Protein AF-A0A453L307-F1 (afdb_monomer)

Solvent-accessible surface area (backbone atoms only — not comparable to full-atom values): 7140 Å² total; per-residue (Å²): 134,87,85,83,82,86,70,91,68,82,88,76,90,64,32,85,87,36,94,84,30,61,81,46,75,66,56,53,55,56,55,76,50,67,89,63,77,83,66,83,59,52,61,63,50,70,69,48,100,61,59,68,71,57,33,54,51,52,53,33,44,78,66,74,63,50,95,29,34,55,53,29,48,78,70,76,41,92,58,61,82,39,21,93,84,70,67,78,46,59,29,40,61,64,34,59,66,62,66,31,66,64,35,42,50,52,49,51,72,74,73,108

Radius of gyration: 23.57 Å; Cα contacts (8 Å, |Δi|>4): 79; chains: 1; bounding box: 55×36×58 Å

Sequence (112 aa):
MQRTELSTAPNKLIWRWTTSGNYSAQSCYTATFHGATACHSWKLIWKCWAPPRVKFFHWLANQDRCWTAERLARHGLQHHPRCLLCDQQPKTVRHIMLECPLARQTWHETLA

Mean predicted aligned error: 8.82 Å

pLDDT: mean 87.97, std 8.16, range [43.78, 97.12]

Secondary structure (DSSP, 8-state):
----PPPSSPP----TTSTT----HHHHHHHHTTTPPP-TTHHHHHHSS--HHHHHHHHHHTTT-S--HHHHHHTT----SS-TTTSSS---HHIIIIISHHHHHHHHHHH-

Foldseek 3Di:
DDDDDDDPDDDDQFCPQDPVSDDDPVSVVVVVCVVPDDDPCLCVLVVDPDDPVSSVVVVCLSVQNDPFQVVCVVVVHDHDQADPQARPHGTGSCCCCPVPPVNPVVCVVVVD

Structure (mmCIF, N/CA/C/O backbone):
data_AF-A0A453L307-F1
#
_entry.id   AF-A0A453L307-F1
#
loop_
_atom_site.group_PDB
_atom_site.id
_atom_site.type_symbol
_atom_site.label_atom_id
_atom_site.label_alt_id
_atom_site.label_comp_id
_atom_site.label_asym_id
_atom_site.label_entity_id
_atom_site.label_seq_id
_atom_site.pdbx_PDB_ins_code
_atom_site.Cartn_x
_atom_site.Cartn_y
_atom_site.Cartn_z
_atom_site.occupancy
_atom_site.B_iso_or_equiv
_atom_site.auth_seq_id
_atom_site.auth_comp_id
_atom_site.auth_asym_id
_atom_site.auth_atom_id
_atom_site.pdbx_PDB_model_num
ATOM 1 N N . MET A 1 1 ? 41.916 11.338 -12.949 1.00 43.78 1 MET A N 1
ATOM 2 C CA . MET A 1 1 ? 41.072 12.039 -13.942 1.00 43.78 1 MET A CA 1
ATOM 3 C C . MET A 1 1 ? 41.154 11.259 -15.247 1.00 43.78 1 MET A C 1
ATOM 5 O O . MET A 1 1 ? 42.242 11.178 -15.801 1.00 43.78 1 MET A O 1
ATOM 9 N N . GLN A 1 2 ? 40.077 10.598 -15.683 1.00 59.78 2 GLN A N 1
ATOM 10 C CA . GLN A 1 2 ? 40.059 9.916 -16.986 1.00 59.78 2 GLN A CA 1
ATOM 11 C C . GLN A 1 2 ? 39.916 10.959 -18.100 1.00 59.78 2 GLN A C 1
ATOM 13 O O . GLN A 1 2 ? 39.079 11.854 -18.006 1.00 59.78 2 GLN A O 1
ATOM 18 N N . ARG A 1 3 ? 40.780 10.870 -19.115 1.00 58.75 3 ARG A N 1
ATOM 19 C CA . ARG A 1 3 ? 40.803 11.763 -20.276 1.00 58.75 3 ARG A CA 1
ATOM 20 C C . ARG A 1 3 ? 39.717 11.299 -21.252 1.00 58.75 3 ARG A C 1
ATOM 22 O O . ARG A 1 3 ? 39.833 10.217 -21.816 1.00 58.75 3 ARG A O 1
ATOM 29 N N . THR A 1 4 ? 38.651 12.079 -21.403 1.00 73.25 4 THR A N 1
ATOM 30 C CA . THR A 1 4 ? 37.587 11.801 -22.378 1.00 73.25 4 THR A CA 1
ATOM 31 C C . THR A 1 4 ? 38.037 12.297 -23.748 1.00 73.25 4 THR A C 1
ATOM 33 O O . THR A 1 4 ? 38.143 13.503 -23.961 1.00 73.25 4 THR A O 1
ATOM 36 N N . GLU A 1 5 ? 38.333 11.383 -24.668 1.00 77.12 5 GLU A N 1
ATOM 37 C CA . GLU A 1 5 ? 38.665 11.724 -26.054 1.00 77.12 5 GLU A CA 1
ATOM 38 C C . GLU A 1 5 ? 37.377 11.848 -26.874 1.00 77.12 5 GLU A C 1
ATOM 40 O O . GLU A 1 5 ? 36.555 10.931 -26.923 1.00 77.12 5 GLU A O 1
ATOM 45 N N . LEU A 1 6 ? 37.166 13.018 -27.477 1.00 77.81 6 LEU A N 1
ATOM 46 C CA . LEU A 1 6 ? 35.982 13.304 -28.280 1.00 77.81 6 LEU A CA 1
ATOM 47 C C . LEU A 1 6 ? 36.169 12.720 -29.683 1.00 77.81 6 LEU A C 1
ATOM 49 O O . LEU A 1 6 ? 37.091 13.094 -30.405 1.00 77.81 6 LEU A O 1
ATOM 53 N N . SER A 1 7 ? 35.281 11.805 -30.065 1.00 82.56 7 SER A N 1
ATOM 54 C CA . SER A 1 7 ? 35.232 11.233 -31.411 1.00 82.56 7 SER A CA 1
ATOM 55 C C . SER A 1 7 ? 34.326 12.063 -32.322 1.00 82.56 7 SER A C 1
ATOM 57 O O . SER A 1 7 ? 33.297 12.573 -31.886 1.00 82.56 7 SER A O 1
ATOM 59 N N . THR A 1 8 ? 34.677 12.157 -33.605 1.00 85.62 8 THR A N 1
ATOM 60 C CA . THR A 1 8 ? 33.849 12.776 -34.657 1.00 85.62 8 THR A CA 1
ATOM 61 C C . THR A 1 8 ? 32.697 11.871 -35.117 1.00 85.62 8 THR A C 1
ATOM 63 O O . THR A 1 8 ? 31.874 12.286 -35.932 1.00 85.62 8 THR A O 1
ATOM 66 N N . ALA A 1 9 ? 32.640 10.624 -34.636 1.00 85.94 9 ALA A N 1
ATOM 67 C CA . ALA A 1 9 ? 31.577 9.687 -34.975 1.00 85.94 9 ALA 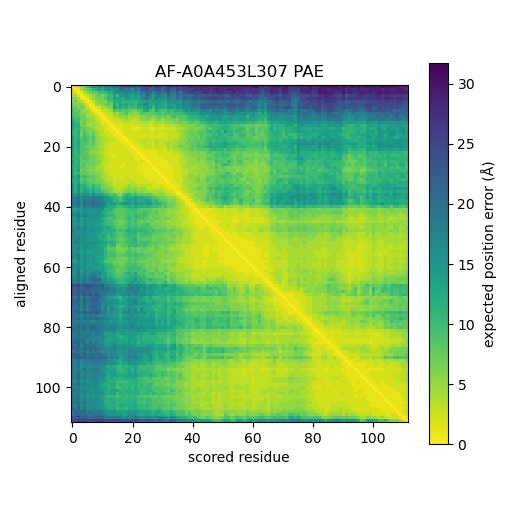A CA 1
ATOM 68 C C . ALA A 1 9 ? 30.213 10.158 -34.427 1.00 85.94 9 ALA A C 1
ATOM 70 O O . ALA A 1 9 ? 30.146 10.710 -33.327 1.00 85.94 9 ALA A O 1
ATOM 71 N N . PRO A 1 10 ? 29.104 9.915 -35.151 1.00 85.88 10 PRO A N 1
ATOM 72 C CA . PRO A 1 10 ? 27.777 10.281 -34.674 1.00 85.88 10 PRO A CA 1
ATOM 73 C C . PRO A 1 10 ? 27.404 9.488 -33.415 1.00 85.88 10 PRO A C 1
ATOM 75 O O . PRO A 1 10 ? 27.619 8.274 -33.334 1.00 85.88 10 PRO A O 1
ATOM 78 N N . ASN A 1 11 ? 26.800 10.178 -32.446 1.00 87.31 11 ASN A N 1
ATOM 79 C CA . ASN A 1 11 ? 26.319 9.570 -31.208 1.00 87.31 11 ASN A CA 1
ATOM 80 C C . ASN A 1 11 ? 25.280 8.479 -31.497 1.00 87.31 11 ASN A C 1
ATOM 82 O O . ASN A 1 11 ? 24.357 8.674 -32.288 1.00 87.31 11 ASN A O 1
ATOM 86 N N . LYS A 1 12 ? 25.402 7.344 -30.805 1.00 86.56 12 LYS A N 1
ATOM 87 C CA . LYS A 1 12 ? 24.437 6.242 -30.870 1.00 86.56 12 LYS A CA 1
ATOM 88 C C . LYS A 1 12 ? 23.674 6.152 -29.557 1.00 86.56 12 LYS A C 1
ATOM 90 O O . LYS A 1 12 ? 24.276 6.119 -28.487 1.00 86.56 12 LYS A O 1
ATOM 95 N N . LEU A 1 13 ? 22.349 6.078 -29.643 1.00 89.12 13 LEU A N 1
ATOM 96 C CA . LEU A 1 13 ? 21.511 5.754 -28.493 1.00 89.12 13 LEU A CA 1
ATOM 97 C C . LEU A 1 13 ? 21.597 4.248 -28.239 1.00 89.12 13 LEU A C 1
ATOM 99 O O . LEU A 1 13 ? 21.240 3.456 -29.107 1.00 89.12 13 LEU A O 1
ATOM 103 N N . ILE A 1 14 ? 22.082 3.862 -27.058 1.00 92.56 14 ILE A N 1
ATOM 104 C CA . ILE A 1 14 ? 22.210 2.460 -26.646 1.00 92.56 14 ILE A CA 1
ATOM 105 C C . ILE A 1 14 ? 21.265 2.217 -25.474 1.00 92.56 14 ILE A C 1
ATOM 107 O O . ILE A 1 14 ? 21.345 2.876 -24.434 1.00 92.56 14 ILE A O 1
ATOM 111 N N . TRP A 1 15 ? 20.367 1.248 -25.628 1.00 95.06 15 TRP A N 1
ATOM 112 C CA . TRP A 1 15 ? 19.474 0.835 -24.559 1.00 95.06 15 TRP A CA 1
ATOM 113 C C . TRP A 1 15 ? 20.222 -0.027 -23.534 1.00 95.06 15 TRP A C 1
ATOM 115 O O . TRP A 1 15 ? 20.407 -1.230 -23.712 1.00 95.06 15 TRP A O 1
ATOM 125 N N . ARG A 1 16 ? 20.639 0.602 -22.427 1.00 94.19 16 ARG A N 1
ATOM 126 C CA . ARG A 1 16 ? 21.483 -0.015 -21.383 1.00 94.19 16 ARG A CA 1
ATOM 127 C C . ARG A 1 16 ? 20.903 -1.265 -20.712 1.00 94.19 16 ARG A C 1
ATOM 129 O O . ARG A 1 16 ? 21.633 -1.989 -20.049 1.00 94.19 16 ARG A O 1
ATOM 136 N N . TRP A 1 17 ? 19.595 -1.488 -20.828 1.00 92.62 17 TRP A N 1
ATOM 137 C CA . TRP A 1 17 ? 18.886 -2.575 -20.146 1.00 92.62 17 TRP A CA 1
ATOM 138 C C . TRP A 1 17 ? 18.826 -3.873 -20.959 1.00 92.62 17 TRP A C 1
ATOM 140 O O . TRP A 1 17 ? 18.176 -4.833 -20.553 1.00 92.62 17 TRP A O 1
ATOM 150 N N . THR A 1 18 ? 19.499 -3.911 -22.108 1.00 93.88 18 THR A N 1
ATOM 151 C CA . THR A 1 18 ? 19.653 -5.107 -22.940 1.00 93.88 18 THR A CA 1
ATOM 152 C C . THR A 1 18 ? 21.096 -5.235 -23.393 1.00 93.88 18 THR A C 1
ATOM 154 O O . THR A 1 18 ? 21.712 -4.240 -23.765 1.00 93.88 18 THR A O 1
ATOM 157 N N . THR A 1 19 ? 21.616 -6.459 -23.451 1.00 91.94 19 THR A N 1
ATOM 158 C CA . THR A 1 19 ? 22.980 -6.727 -23.934 1.00 91.94 19 THR A CA 1
ATOM 159 C C . THR A 1 19 ? 23.165 -6.359 -25.408 1.00 91.94 19 THR A C 1
ATOM 161 O O . THR A 1 19 ? 24.251 -5.962 -25.809 1.00 91.94 19 THR A O 1
ATOM 164 N N . SER A 1 20 ? 22.101 -6.442 -26.215 1.00 92.62 20 SER A N 1
ATOM 165 C CA . SER A 1 20 ? 22.112 -6.034 -27.626 1.00 92.62 20 SER A CA 1
ATOM 166 C C . SER A 1 20 ? 22.100 -4.516 -27.829 1.00 92.62 20 SER A C 1
ATOM 168 O O . SER A 1 20 ? 22.315 -4.058 -28.946 1.00 92.62 20 SER A O 1
ATOM 170 N N . GLY A 1 21 ? 21.811 -3.732 -26.784 1.00 93.44 21 GLY A N 1
ATOM 171 C CA . GLY A 1 21 ? 21.632 -2.284 -26.890 1.00 93.44 21 GLY A CA 1
ATOM 172 C C . GLY A 1 21 ? 20.343 -1.851 -27.597 1.00 93.44 21 GLY A C 1
ATOM 173 O O . GLY A 1 21 ? 20.140 -0.651 -27.788 1.00 93.44 21 GLY A O 1
ATOM 174 N N . ASN A 1 22 ? 19.466 -2.795 -27.959 1.00 94.75 22 ASN A N 1
ATOM 175 C CA . ASN A 1 22 ? 18.242 -2.531 -28.709 1.00 94.75 22 ASN A CA 1
ATOM 176 C C . ASN A 1 22 ? 17.057 -2.266 -27.780 1.00 94.75 22 ASN A C 1
ATOM 178 O O . ASN A 1 22 ? 16.753 -3.047 -26.879 1.00 94.75 22 ASN A O 1
ATOM 182 N N . TYR A 1 23 ? 16.334 -1.187 -28.055 1.00 94.62 23 TYR A N 1
ATOM 183 C CA . TYR A 1 23 ? 15.108 -0.866 -27.341 1.00 94.62 23 TYR A CA 1
ATOM 184 C C . TYR A 1 23 ? 13.952 -1.800 -27.731 1.00 94.62 23 TYR A C 1
ATOM 186 O O . TYR A 1 23 ? 13.765 -2.143 -28.897 1.00 94.62 23 TYR A O 1
ATOM 194 N N . SER A 1 24 ? 13.114 -2.135 -26.751 1.00 96.12 24 SER A N 1
ATOM 195 C CA . SER A 1 24 ? 11.778 -2.692 -26.969 1.00 96.12 24 SER A CA 1
ATOM 196 C C . SER A 1 24 ? 10.831 -2.223 -25.865 1.00 96.12 24 SER A C 1
ATOM 198 O O . SER A 1 24 ? 11.264 -2.003 -24.731 1.00 96.12 24 SER A O 1
ATOM 200 N N . ALA A 1 25 ? 9.530 -2.122 -26.151 1.00 96.69 25 ALA A N 1
ATOM 201 C CA . ALA A 1 25 ? 8.541 -1.752 -25.133 1.00 96.69 25 ALA A CA 1
ATOM 202 C C . ALA A 1 25 ? 8.552 -2.724 -23.934 1.00 96.69 25 ALA A C 1
ATOM 204 O O . ALA A 1 25 ? 8.438 -2.300 -22.786 1.00 96.69 25 ALA A O 1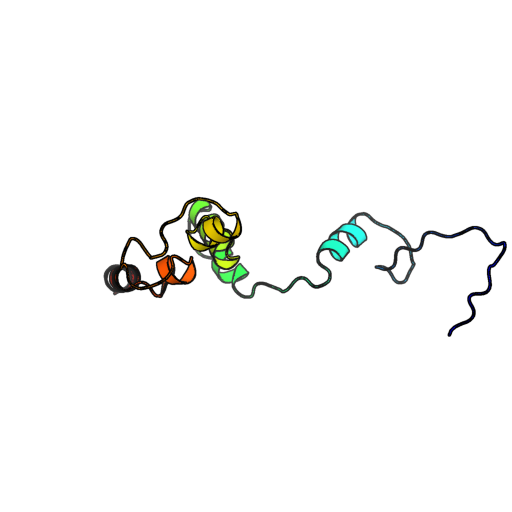
ATOM 205 N N . GLN A 1 26 ? 8.782 -4.017 -24.186 1.00 95.12 26 GLN A N 1
ATOM 206 C CA . GLN A 1 26 ? 8.932 -5.037 -23.146 1.00 95.12 26 GLN A CA 1
ATOM 207 C C . GLN A 1 26 ? 10.155 -4.783 -22.253 1.00 95.12 26 GLN A C 1
ATOM 209 O O . GLN A 1 26 ? 10.035 -4.802 -21.031 1.00 95.12 26 GLN A O 1
ATOM 214 N N . SER A 1 27 ? 11.330 -4.530 -22.840 1.00 95.62 27 SER A N 1
ATOM 215 C CA . SER A 1 27 ? 12.550 -4.271 -22.063 1.00 95.62 27 SER A CA 1
ATOM 216 C C . SER A 1 27 ? 12.455 -2.961 -21.275 1.00 95.62 27 SER A C 1
ATOM 218 O O . SER A 1 27 ? 12.926 -2.896 -20.142 1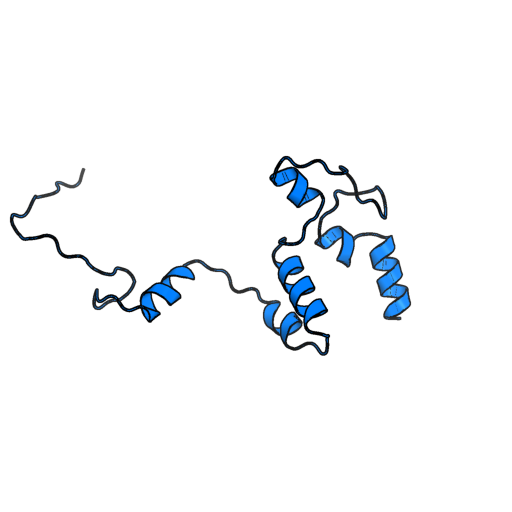.00 95.62 27 SER A O 1
ATOM 220 N N . CYS A 1 28 ? 11.771 -1.953 -21.826 1.00 95.56 28 CYS A N 1
ATOM 221 C CA . CYS A 1 28 ? 11.388 -0.734 -21.118 1.00 95.56 28 CYS A CA 1
ATOM 222 C C . CYS A 1 28 ? 10.521 -1.036 -19.896 1.00 95.56 28 CYS A C 1
ATOM 224 O O . CYS A 1 28 ? 10.859 -0.622 -18.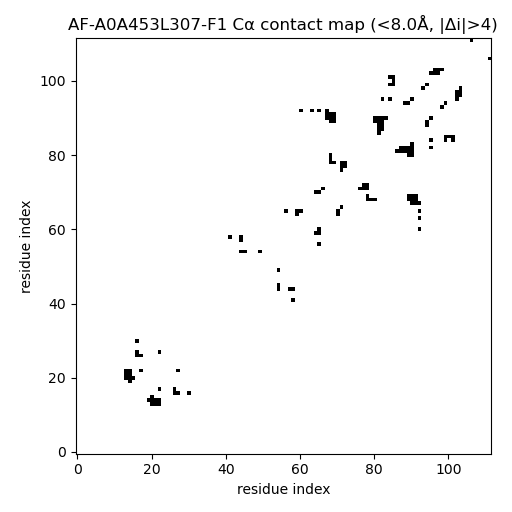790 1.00 95.56 28 CYS A O 1
ATOM 226 N N . TYR A 1 29 ? 9.447 -1.810 -20.074 1.00 94.81 29 TYR A N 1
ATOM 227 C CA . TYR A 1 29 ? 8.566 -2.200 -18.978 1.00 94.81 29 TYR A CA 1
ATOM 228 C C . TYR A 1 29 ? 9.337 -2.931 -17.875 1.00 94.81 29 TYR A C 1
ATOM 230 O O . TYR A 1 29 ? 9.285 -2.513 -16.723 1.00 94.81 29 TYR A O 1
ATOM 238 N N . THR A 1 30 ? 10.134 -3.948 -18.209 1.00 93.31 30 THR A N 1
ATOM 239 C CA . THR A 1 30 ? 10.950 -4.675 -17.222 1.00 93.31 30 THR A CA 1
ATOM 240 C C . THR A 1 30 ? 11.938 -3.758 -16.500 1.00 93.31 30 THR A C 1
ATOM 242 O O . THR A 1 30 ? 12.103 -3.868 -15.285 1.00 93.31 30 THR A O 1
ATOM 245 N N . ALA A 1 31 ? 12.550 -2.806 -17.210 1.00 94.19 31 ALA A N 1
ATOM 246 C CA . ALA A 1 31 ? 13.466 -1.837 -16.617 1.00 94.19 31 ALA A CA 1
ATOM 247 C C . ALA A 1 31 ? 12.793 -0.932 -15.570 1.00 94.19 31 ALA A C 1
ATOM 249 O O . ALA A 1 31 ? 13.462 -0.507 -14.631 1.00 94.19 31 ALA A O 1
ATOM 250 N N . THR A 1 32 ? 11.478 -0.684 -15.662 1.00 93.00 32 THR A N 1
ATOM 251 C CA . THR A 1 32 ? 10.748 0.062 -14.615 1.00 93.00 32 THR A CA 1
ATOM 252 C C . THR A 1 32 ? 10.719 -0.661 -13.264 1.00 93.00 32 THR A C 1
ATOM 254 O O . THR A 1 32 ? 10.546 -0.016 -12.233 1.00 93.00 32 THR A O 1
ATOM 257 N N . PHE A 1 33 ? 10.948 -1.979 -13.249 1.00 90.62 33 PHE A N 1
ATOM 258 C CA . PHE A 1 33 ? 11.040 -2.791 -12.032 1.00 90.62 33 PHE A CA 1
ATOM 259 C C . PHE A 1 33 ? 12.481 -3.024 -11.575 1.00 90.62 33 PHE A C 1
ATOM 261 O O . PHE A 1 33 ? 12.708 -3.770 -10.622 1.00 90.62 33 PHE A O 1
ATOM 268 N N . HIS A 1 34 ? 13.476 -2.424 -12.230 1.00 90.38 34 HIS A N 1
ATOM 269 C CA . HIS A 1 34 ? 14.858 -2.587 -11.804 1.00 90.38 34 HIS A CA 1
ATOM 270 C C . HIS A 1 34 ? 15.061 -1.996 -10.400 1.00 90.38 34 HIS A C 1
ATOM 272 O O . HIS A 1 34 ? 14.835 -0.809 -10.173 1.00 90.38 34 HIS A O 1
ATOM 278 N N . GLY A 1 35 ? 15.497 -2.831 -9.454 1.00 87.00 35 GLY A N 1
ATOM 279 C CA . GLY A 1 35 ? 15.610 -2.466 -8.038 1.00 87.00 35 GLY A CA 1
ATOM 280 C C . GLY A 1 35 ? 14.304 -2.589 -7.243 1.00 87.00 35 GLY A C 1
ATOM 281 O O . GLY A 1 35 ? 14.291 -2.273 -6.055 1.00 87.00 35 GLY A O 1
ATOM 282 N N . ALA A 1 36 ? 13.213 -3.064 -7.854 1.00 86.12 36 ALA A N 1
ATOM 283 C CA . ALA A 1 36 ? 11.988 -3.365 -7.126 1.00 86.12 36 ALA A CA 1
ATOM 284 C C . ALA A 1 36 ? 12.193 -4.575 -6.203 1.00 86.12 36 ALA A C 1
ATOM 286 O O . ALA A 1 36 ? 12.733 -5.608 -6.600 1.00 86.12 36 ALA A O 1
ATOM 287 N N . THR A 1 37 ? 11.713 -4.466 -4.968 1.00 81.62 37 THR A N 1
ATOM 288 C CA . THR A 1 37 ? 11.681 -5.574 -4.015 1.00 81.62 37 THR A CA 1
ATOM 289 C C . THR A 1 37 ? 10.388 -6.370 -4.167 1.00 81.62 37 THR A C 1
ATOM 291 O O . THR A 1 37 ? 9.288 -5.820 -4.249 1.00 81.62 37 THR A O 1
ATOM 294 N N . ALA A 1 38 ? 10.507 -7.698 -4.201 1.00 75.62 38 ALA A N 1
ATOM 295 C CA . ALA A 1 38 ? 9.342 -8.569 -4.236 1.00 75.62 38 ALA A CA 1
ATOM 296 C C . ALA A 1 38 ? 8.613 -8.532 -2.882 1.00 75.62 38 ALA A C 1
ATOM 298 O O . ALA A 1 38 ? 9.188 -8.834 -1.838 1.00 75.62 38 ALA A O 1
ATOM 299 N N . CYS A 1 39 ? 7.320 -8.207 -2.897 1.00 76.25 39 CYS A N 1
ATOM 300 C CA . CYS A 1 39 ? 6.470 -8.310 -1.714 1.00 76.25 39 CYS A CA 1
ATOM 301 C C . CYS A 1 39 ? 6.163 -9.787 -1.432 1.00 76.25 39 CYS A C 1
ATOM 303 O O . CYS A 1 39 ? 5.324 -10.370 -2.110 1.00 76.25 39 CYS A O 1
ATOM 305 N N . HIS A 1 40 ? 6.799 -10.407 -0.436 1.00 74.75 40 HIS A N 1
ATOM 306 C CA . HIS A 1 40 ? 6.603 -11.839 -0.150 1.00 74.75 40 HIS A CA 1
ATOM 307 C C . HIS A 1 40 ? 5.128 -12.206 0.134 1.00 74.75 40 HIS A C 1
ATOM 309 O O . HIS A 1 40 ? 4.663 -13.289 -0.222 1.00 74.75 40 HIS A O 1
ATOM 315 N N . SER A 1 41 ? 4.360 -11.264 0.685 1.00 83.56 41 SER A N 1
ATOM 316 C CA . SER A 1 41 ? 2.956 -11.436 1.072 1.00 83.56 41 SER A CA 1
ATOM 317 C C . SER A 1 41 ? 1.959 -11.412 -0.094 1.00 83.56 41 SER A C 1
ATOM 319 O O . SER A 1 41 ? 0.778 -11.687 0.123 1.00 83.56 41 SER A O 1
ATOM 321 N N . TRP A 1 42 ? 2.377 -11.103 -1.333 1.00 88.81 42 TRP A N 1
ATOM 322 C CA . TRP A 1 42 ? 1.438 -10.914 -2.452 1.00 88.81 42 TRP A CA 1
ATOM 323 C C . TRP A 1 42 ? 0.556 -12.146 -2.685 1.00 88.81 42 TRP A C 1
ATOM 325 O O . TRP A 1 42 ? -0.647 -12.016 -2.908 1.00 88.81 42 TRP A O 1
ATOM 335 N N . LYS A 1 43 ? 1.127 -13.354 -2.578 1.00 91.12 43 LYS A N 1
ATOM 336 C CA . LYS A 1 43 ? 0.376 -14.602 -2.776 1.00 91.12 43 LYS A CA 1
ATOM 337 C C . LYS A 1 43 ? -0.724 -14.759 -1.734 1.00 91.12 43 LYS A C 1
ATOM 339 O O . LYS A 1 43 ? -1.821 -15.153 -2.105 1.00 91.12 43 LYS A O 1
ATOM 344 N N . LEU A 1 44 ? -0.452 -14.428 -0.471 1.00 91.12 44 LEU A N 1
ATOM 345 C CA . LEU A 1 44 ? -1.433 -14.530 0.614 1.00 91.12 44 LEU A CA 1
ATOM 346 C C . LEU A 1 44 ? -2.623 -13.599 0.361 1.00 91.12 44 LEU A C 1
ATOM 348 O O . LEU A 1 44 ? -3.769 -14.016 0.487 1.00 91.12 44 LEU A O 1
ATOM 352 N N . ILE A 1 45 ? -2.352 -12.371 -0.086 1.00 92.69 45 ILE A N 1
ATOM 353 C CA . ILE A 1 45 ? -3.383 -11.361 -0.358 1.00 92.69 45 ILE A CA 1
ATOM 354 C C . ILE A 1 45 ? -4.234 -11.749 -1.571 1.00 92.69 45 ILE A C 1
ATOM 356 O O . ILE A 1 45 ? -5.459 -11.668 -1.538 1.00 92.69 45 ILE A O 1
ATOM 360 N N . TRP A 1 46 ? -3.601 -12.175 -2.664 1.00 93.00 46 TRP A N 1
ATOM 361 C CA . TRP A 1 46 ? -4.321 -12.409 -3.915 1.00 93.00 46 TRP A CA 1
ATOM 362 C C . TRP A 1 46 ? -4.985 -13.789 -3.981 1.00 93.00 46 TRP A C 1
ATOM 364 O O . TRP A 1 46 ? -6.044 -13.916 -4.604 1.00 93.00 46 TRP A O 1
ATOM 374 N N . LYS A 1 47 ? -4.427 -14.804 -3.303 1.00 93.62 47 LYS A N 1
ATOM 375 C CA . LYS A 1 47 ? -4.978 -16.170 -3.273 1.00 93.62 47 LYS A CA 1
ATOM 376 C C . LYS A 1 47 ? -5.994 -16.425 -2.159 1.00 93.62 47 LYS A C 1
ATOM 378 O O . LYS A 1 47 ? -6.640 -17.465 -2.203 1.00 93.62 47 LYS A O 1
ATOM 383 N N . CYS A 1 48 ? -6.167 -15.526 -1.187 1.00 92.94 48 CYS A N 1
ATOM 384 C CA . CYS A 1 48 ? -7.173 -15.730 -0.143 1.00 92.94 48 CYS A CA 1
ATOM 385 C C . CYS A 1 48 ? -8.602 -15.729 -0.713 1.00 92.94 48 CYS A C 1
ATOM 387 O O . CYS A 1 48 ? -8.883 -15.142 -1.767 1.00 92.94 48 CYS A O 1
ATOM 389 N N . TRP A 1 49 ? -9.528 -16.365 0.002 1.00 94.94 49 TRP A N 1
ATOM 390 C CA . TRP A 1 49 ? -10.946 -16.375 -0.348 1.00 94.94 49 TRP A CA 1
ATOM 391 C C . TRP A 1 49 ? -11.658 -15.141 0.223 1.00 94.94 49 TRP A C 1
ATOM 393 O O . TRP A 1 49 ? -12.528 -15.230 1.079 1.00 94.94 49 TRP A O 1
ATOM 403 N N . ALA A 1 50 ? -11.229 -13.961 -0.227 1.00 94.56 50 ALA A N 1
ATOM 404 C CA . ALA A 1 50 ? -11.813 -12.679 0.155 1.00 94.56 50 ALA A CA 1
ATOM 405 C C . ALA A 1 50 ? -12.388 -11.939 -1.066 1.00 94.56 50 ALA A C 1
ATOM 407 O O . ALA A 1 50 ? -11.873 -12.097 -2.182 1.00 94.56 50 ALA A O 1
ATOM 408 N N . PRO A 1 51 ? -13.405 -11.078 -0.884 1.00 97.12 51 PRO A N 1
ATOM 409 C CA . PRO A 1 51 ? -13.897 -10.215 -1.951 1.00 97.12 51 PRO A CA 1
ATOM 410 C C . PRO A 1 51 ? -12.790 -9.306 -2.518 1.00 97.12 51 PRO A C 1
ATOM 412 O O . PRO A 1 51 ? -11.916 -8.864 -1.763 1.00 97.12 51 PRO A O 1
ATOM 415 N N . PRO A 1 52 ? -12.843 -8.926 -3.811 1.00 95.00 52 PRO A N 1
ATOM 416 C CA . PRO A 1 52 ? -11.819 -8.084 -4.436 1.00 95.00 52 PRO A CA 1
ATOM 417 C C . PRO A 1 52 ? -11.528 -6.791 -3.669 1.00 95.00 52 PRO A C 1
ATOM 419 O O . PRO A 1 52 ? -10.368 -6.428 -3.495 1.00 95.00 52 PRO A O 1
ATOM 422 N N . ARG A 1 53 ? -12.564 -6.126 -3.138 1.00 95.06 53 ARG A N 1
ATOM 423 C CA . ARG A 1 53 ? -12.413 -4.887 -2.354 1.00 95.06 53 ARG A CA 1
ATOM 424 C C . ARG A 1 53 ? -11.503 -5.071 -1.134 1.00 95.06 53 ARG A C 1
ATOM 426 O O . ARG A 1 53 ? -10.672 -4.209 -0.865 1.00 95.06 53 ARG A O 1
ATOM 433 N N . VAL A 1 54 ? -11.613 -6.209 -0.446 1.00 93.44 54 VAL A N 1
ATOM 434 C CA . VAL A 1 54 ? -10.781 -6.546 0.721 1.00 93.44 54 VAL A CA 1
ATOM 435 C C . VAL A 1 54 ? -9.340 -6.820 0.291 1.00 93.44 54 VAL A C 1
ATOM 437 O O . VAL A 1 54 ? -8.409 -6.302 0.904 1.00 93.44 54 VAL A O 1
ATOM 440 N N . LYS A 1 55 ? -9.144 -7.558 -0.811 1.00 94.69 55 LYS A N 1
ATOM 441 C CA . LYS A 1 55 ? -7.808 -7.831 -1.371 1.00 94.69 55 LYS A CA 1
ATOM 442 C C . LYS A 1 55 ? -7.076 -6.548 -1.759 1.00 94.69 55 LYS A C 1
ATOM 444 O O . LYS A 1 55 ? -5.923 -6.363 -1.379 1.00 94.69 55 LYS A O 1
ATOM 449 N N . PHE A 1 56 ? -7.752 -5.638 -2.463 1.00 92.94 56 PHE A N 1
ATOM 450 C CA . PHE A 1 56 ? -7.185 -4.342 -2.846 1.00 92.94 56 PHE A CA 1
ATOM 451 C C . PHE A 1 56 ? -6.818 -3.495 -1.632 1.00 92.94 56 PHE A C 1
ATOM 453 O O . PHE A 1 56 ? -5.725 -2.931 -1.583 1.00 92.94 56 PHE A O 1
ATOM 460 N N . PHE A 1 57 ? -7.704 -3.429 -0.640 1.00 91.94 57 PHE A N 1
ATOM 461 C CA . PHE A 1 57 ? -7.424 -2.717 0.598 1.00 91.94 57 PHE A CA 1
ATOM 462 C C . PHE A 1 57 ? -6.189 -3.288 1.307 1.00 91.94 57 PHE A C 1
ATOM 464 O O . PHE A 1 57 ? -5.273 -2.536 1.632 1.00 91.94 57 PHE A O 1
ATOM 471 N N . HIS A 1 58 ? -6.111 -4.611 1.466 1.00 91.38 58 HIS A N 1
ATOM 472 C CA . HIS A 1 58 ? -4.975 -5.262 2.115 1.00 91.38 58 HIS A CA 1
ATOM 473 C C . HIS A 1 58 ? -3.669 -5.107 1.312 1.00 91.38 58 HIS A C 1
ATOM 475 O O . HIS A 1 58 ? -2.587 -4.980 1.885 1.00 91.38 58 HIS A O 1
ATOM 481 N N . TRP A 1 59 ? -3.742 -5.077 -0.021 1.00 90.88 59 TRP A N 1
ATOM 482 C CA . TRP A 1 59 ? -2.592 -4.791 -0.880 1.00 90.88 59 TRP A CA 1
ATOM 483 C C . TRP A 1 59 ? -2.039 -3.382 -0.652 1.00 90.88 59 TRP A C 1
ATOM 485 O O . TRP A 1 59 ? -0.832 -3.213 -0.481 1.00 90.88 59 TRP A O 1
ATOM 495 N N . LEU A 1 60 ? -2.916 -2.376 -0.594 1.00 90.50 60 LEU A N 1
ATOM 496 C CA . LEU A 1 60 ? -2.525 -0.998 -0.284 1.00 90.50 60 LEU A CA 1
ATOM 497 C C . LEU A 1 60 ? -1.992 -0.872 1.146 1.00 90.50 60 LEU A C 1
ATOM 499 O O . LEU A 1 60 ? -1.004 -0.171 1.366 1.00 90.50 60 LEU A O 1
ATOM 503 N N . ALA A 1 61 ? -2.607 -1.579 2.093 1.00 89.12 61 ALA A N 1
ATOM 504 C CA . ALA A 1 61 ? -2.184 -1.627 3.485 1.00 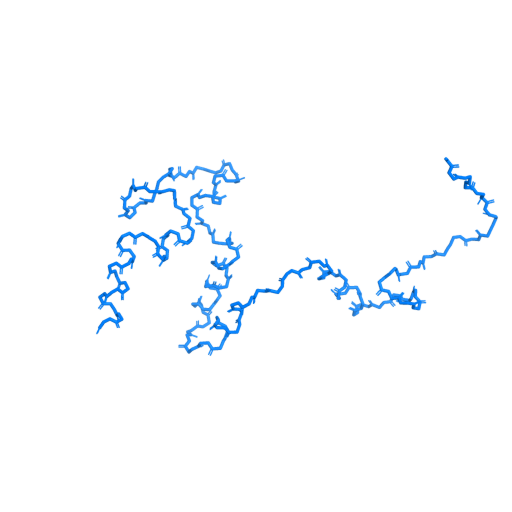89.12 61 ALA A CA 1
ATOM 505 C C . ALA A 1 61 ? -0.752 -2.156 3.629 1.00 89.12 61 ALA A C 1
ATOM 507 O O . ALA A 1 61 ? 0.069 -1.521 4.278 1.00 89.12 61 ALA A O 1
ATOM 508 N N . ASN A 1 62 ? -0.417 -3.254 2.943 1.00 86.81 62 ASN A N 1
ATOM 509 C CA . ASN A 1 62 ? 0.924 -3.849 2.973 1.00 86.81 62 ASN A CA 1
ATOM 510 C C . ASN A 1 62 ? 2.007 -2.958 2.329 1.00 86.81 62 ASN A C 1
ATOM 512 O O . ASN A 1 62 ? 3.193 -3.233 2.472 1.00 86.81 62 ASN A O 1
ATOM 516 N N . GLN A 1 63 ? 1.624 -1.931 1.572 1.00 84.94 63 GLN A N 1
ATOM 517 C CA . GLN A 1 63 ? 2.557 -0.985 0.952 1.00 84.94 63 GLN A CA 1
ATOM 518 C C . GLN A 1 63 ? 2.617 0.360 1.687 1.00 84.94 63 GLN A C 1
ATOM 520 O O . GLN A 1 63 ? 3.168 1.314 1.140 1.00 84.94 63 GLN A O 1
ATOM 525 N N . ASP A 1 64 ? 1.982 0.476 2.860 1.00 82.12 64 ASP A N 1
ATOM 526 C CA . ASP A 1 64 ? 1.781 1.745 3.574 1.00 82.12 64 ASP A CA 1
ATOM 527 C C . ASP A 1 64 ? 1.138 2.830 2.689 1.00 82.12 64 ASP A C 1
ATOM 529 O O . ASP A 1 64 ? 1.413 4.031 2.792 1.00 82.12 64 ASP A O 1
ATOM 533 N N . ARG A 1 65 ? 0.248 2.387 1.789 1.00 84.31 65 ARG A N 1
ATOM 534 C CA . ARG A 1 65 ? -0.490 3.219 0.829 1.00 84.31 65 ARG A CA 1
ATOM 535 C C . ARG A 1 65 ? -1.949 3.453 1.223 1.00 84.31 65 ARG A C 1
ATOM 537 O O . ARG A 1 65 ? -2.722 3.966 0.414 1.00 84.31 65 ARG A O 1
ATOM 544 N N . CYS A 1 66 ? -2.342 3.149 2.453 1.00 85.75 66 CYS A N 1
ATOM 545 C CA . CYS A 1 66 ? -3.620 3.610 2.994 1.00 85.75 66 CYS A CA 1
ATOM 546 C C . CYS A 1 66 ? -3.504 5.054 3.506 1.00 85.75 66 CYS A C 1
ATOM 548 O O . CYS A 1 66 ? -2.430 5.500 3.911 1.00 85.75 66 CYS A O 1
ATOM 550 N N . TRP A 1 67 ? -4.610 5.799 3.493 1.00 75.94 67 TRP A N 1
ATOM 551 C CA . TRP A 1 67 ? -4.682 7.129 4.103 1.00 75.94 67 TRP A CA 1
ATOM 552 C C . TRP A 1 67 ? -4.758 7.011 5.631 1.00 75.94 67 TRP A C 1
ATOM 554 O O . TRP A 1 67 ? -5.832 7.002 6.229 1.00 75.94 67 TRP A O 1
ATOM 564 N N . THR A 1 68 ? -3.600 6.868 6.268 1.00 81.25 68 THR A N 1
ATOM 565 C CA . THR A 1 68 ? -3.447 6.909 7.729 1.00 81.25 68 THR A CA 1
ATOM 566 C C . THR A 1 68 ? -3.033 8.295 8.207 1.00 81.25 68 THR A C 1
ATOM 568 O O . THR A 1 68 ? -2.601 9.120 7.403 1.00 81.25 68 THR A O 1
ATOM 571 N N . ALA A 1 69 ? -3.140 8.561 9.516 1.00 77.88 69 ALA A N 1
ATOM 572 C CA . ALA A 1 69 ? -2.694 9.842 10.077 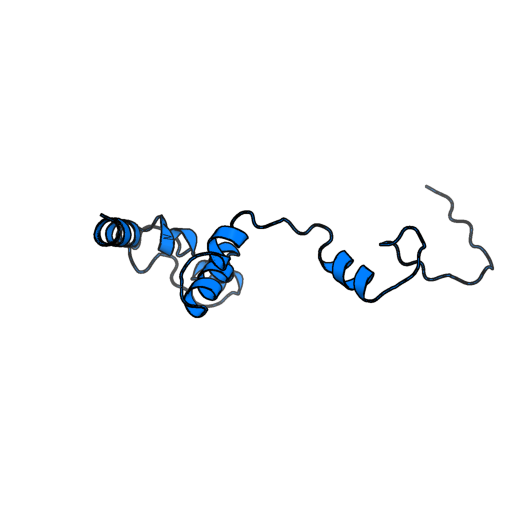1.00 77.88 69 ALA A CA 1
ATOM 573 C C . ALA A 1 69 ? -1.206 10.078 9.805 1.00 77.88 69 ALA A C 1
ATOM 575 O O . ALA A 1 69 ? -0.822 11.179 9.443 1.00 77.88 69 ALA A O 1
ATOM 576 N N . GLU A 1 70 ? -0.387 9.028 9.887 1.00 78.19 70 GLU A N 1
ATOM 577 C CA . GLU A 1 70 ? 1.033 9.085 9.537 1.00 78.19 70 GLU A CA 1
ATOM 578 C C . GLU A 1 70 ? 1.259 9.494 8.072 1.00 78.19 70 GLU A C 1
ATOM 580 O O . GLU A 1 70 ? 2.134 10.302 7.759 1.00 78.19 70 GLU A O 1
ATOM 585 N N . ARG A 1 71 ? 0.458 8.969 7.138 1.00 82.25 71 ARG A N 1
ATOM 586 C CA . ARG A 1 71 ? 0.564 9.365 5.731 1.00 82.25 71 ARG A CA 1
ATOM 587 C C . ARG A 1 71 ? 0.069 10.792 5.501 1.00 82.25 71 ARG A C 1
ATOM 589 O O . ARG A 1 71 ? 0.711 11.519 4.753 1.00 82.25 71 ARG A O 1
ATOM 596 N N . LEU A 1 72 ? -1.015 11.201 6.159 1.00 85.12 72 LEU A N 1
ATOM 597 C CA . LEU A 1 72 ? -1.482 12.591 6.148 1.00 85.12 72 LEU A CA 1
ATOM 598 C C . LEU A 1 72 ? -0.389 13.539 6.669 1.00 85.12 72 LEU A C 1
ATOM 600 O O . LEU A 1 72 ? -0.094 14.533 6.010 1.00 85.12 72 LEU A O 1
ATOM 604 N N . ALA A 1 73 ? 0.282 13.175 7.767 1.00 83.94 73 ALA A N 1
ATOM 605 C CA . ALA A 1 73 ? 1.397 13.922 8.343 1.00 83.94 73 ALA A CA 1
ATOM 606 C C . ALA A 1 73 ? 2.548 14.114 7.345 1.00 83.94 73 ALA A C 1
ATOM 608 O O . ALA A 1 73 ? 3.011 15.235 7.150 1.00 83.94 73 ALA A O 1
ATOM 609 N N . ARG A 1 74 ? 2.956 13.045 6.642 1.00 84.19 74 ARG A N 1
ATOM 610 C CA . ARG A 1 74 ? 3.995 13.109 5.593 1.00 84.19 74 ARG A CA 1
ATOM 611 C C . ARG A 1 74 ? 3.646 14.049 4.437 1.00 84.19 74 ARG A C 1
ATOM 613 O O . ARG A 1 74 ? 4.548 14.542 3.771 1.00 84.19 74 ARG A O 1
ATOM 620 N N . HIS A 1 75 ? 2.361 14.287 4.194 1.00 87.75 75 HIS A N 1
ATOM 621 C CA . HIS A 1 75 ? 1.873 15.196 3.156 1.00 87.75 75 HIS A CA 1
ATOM 622 C C . HIS A 1 75 ? 1.478 16.583 3.696 1.00 87.75 75 HIS A C 1
ATOM 624 O O . HIS A 1 75 ? 0.897 17.369 2.954 1.00 87.75 75 HIS A O 1
ATOM 630 N N . GLY A 1 76 ? 1.773 16.895 4.964 1.00 88.19 76 GLY A N 1
ATOM 631 C CA . GLY A 1 76 ? 1.445 18.188 5.573 1.00 88.19 76 GLY A CA 1
ATOM 632 C C . GLY A 1 76 ? -0.054 18.417 5.792 1.00 88.19 76 GLY A C 1
ATOM 633 O O . GLY A 1 76 ? -0.486 19.554 5.959 1.00 88.19 76 GLY A O 1
ATOM 634 N N . LEU A 1 77 ? -0.860 17.354 5.776 1.00 89.00 77 LEU A N 1
ATOM 635 C CA . LEU A 1 77 ? -2.301 17.427 5.996 1.00 89.00 77 LEU A CA 1
ATOM 636 C C . LEU A 1 77 ? -2.631 17.310 7.489 1.00 89.00 77 LEU A C 1
ATOM 638 O O . LEU A 1 77 ? -1.921 16.650 8.258 1.00 89.00 77 LEU A O 1
ATOM 642 N N . GLN A 1 78 ? -3.742 17.931 7.896 1.00 87.31 78 GLN A N 1
ATOM 643 C CA . GLN A 1 78 ? -4.233 17.856 9.270 1.00 87.31 78 GLN A CA 1
ATOM 644 C C . GLN A 1 78 ? -4.508 16.400 9.659 1.00 87.31 78 GLN A C 1
ATOM 646 O O . GLN A 1 78 ? -5.135 15.639 8.919 1.00 87.31 78 GLN A O 1
ATOM 651 N N . HIS A 1 79 ? -4.029 16.005 10.834 1.00 85.19 79 HIS A N 1
ATOM 652 C CA . HIS A 1 79 ? -4.153 14.643 11.325 1.00 85.19 79 HIS A CA 1
ATOM 653 C C . HIS A 1 79 ? -4.151 14.620 12.854 1.00 85.19 79 HIS A C 1
ATOM 655 O O . HIS A 1 79 ? -3.600 15.508 13.502 1.00 85.19 79 HIS A O 1
ATOM 661 N N . HIS A 1 80 ? -4.757 13.586 13.435 1.00 84.62 80 HIS A N 1
ATOM 662 C CA . HIS A 1 80 ? -4.643 13.348 14.870 1.00 84.62 80 HIS A CA 1
ATOM 663 C C . HIS A 1 80 ? -3.294 12.665 15.159 1.00 84.62 80 HIS A C 1
ATOM 665 O O . HIS A 1 80 ? -2.980 11.673 14.495 1.00 84.62 80 HIS A O 1
ATOM 671 N N . PRO A 1 81 ? -2.509 13.122 16.153 1.00 83.44 81 PRO A N 1
ATOM 672 C CA . PRO A 1 81 ? -1.182 12.563 16.446 1.00 83.44 81 PRO A CA 1
ATOM 673 C C . PRO A 1 81 ? -1.193 11.119 16.973 1.00 83.44 81 PRO A C 1
ATOM 675 O O . PRO A 1 81 ? -0.153 10.467 17.016 1.00 83.44 81 PRO A O 1
ATOM 678 N N . ARG A 1 82 ? -2.355 10.606 17.385 1.00 88.00 82 ARG A N 1
ATOM 679 C CA . ARG A 1 82 ? -2.518 9.320 18.067 1.00 88.00 82 ARG A CA 1
ATOM 680 C C . ARG A 1 82 ? -3.685 8.541 17.472 1.00 88.00 82 ARG A C 1
ATOM 682 O O . ARG A 1 82 ? -4.526 9.085 16.753 1.00 88.00 82 ARG A O 1
ATOM 689 N N . CYS A 1 83 ? -3.690 7.240 17.716 1.00 89.50 83 CYS A N 1
ATOM 690 C CA . CYS A 1 83 ? -4.731 6.326 17.280 1.00 89.50 83 CYS A CA 1
ATOM 691 C C . CYS A 1 83 ? -6.062 6.647 17.965 1.00 89.50 83 CYS A C 1
ATOM 693 O O . CYS A 1 83 ? -6.157 6.585 19.180 1.00 89.50 83 CYS A O 1
ATOM 695 N N . LEU A 1 84 ? -7.117 6.894 17.187 1.00 88.19 84 LEU A N 1
ATOM 696 C CA . LEU A 1 84 ? -8.455 7.189 17.724 1.00 88.19 84 LEU A CA 1
ATOM 697 C C . LEU A 1 84 ? -9.118 6.003 18.445 1.00 88.19 84 LEU A C 1
ATOM 699 O O . LEU A 1 84 ? -10.137 6.187 19.096 1.00 88.19 84 LEU A O 1
ATOM 703 N N . LEU A 1 85 ? -8.582 4.788 18.290 1.00 90.44 85 LEU A N 1
ATOM 704 C CA . LEU A 1 85 ? -9.144 3.583 18.904 1.00 90.44 85 LEU A CA 1
ATOM 705 C C . LEU A 1 85 ? -8.594 3.333 20.312 1.00 90.44 85 LEU A C 1
ATOM 707 O O . LEU A 1 85 ? -9.323 2.852 21.168 1.00 90.44 85 LEU A O 1
ATOM 711 N N . CYS A 1 86 ? -7.310 3.618 20.544 1.00 92.19 86 CYS A N 1
ATOM 712 C CA . CYS A 1 86 ? -6.638 3.305 21.810 1.00 92.19 86 CYS A CA 1
ATOM 713 C C . CYS A 1 86 ? -5.913 4.492 22.458 1.00 92.19 86 CYS A C 1
ATOM 715 O O . CYS A 1 86 ? -5.463 4.362 23.586 1.00 92.19 86 CYS A O 1
ATOM 717 N N . ASP A 1 87 ? -5.740 5.607 21.744 1.00 90.88 87 ASP A N 1
ATOM 718 C CA . ASP A 1 87 ? -4.993 6.813 22.136 1.00 90.88 87 ASP A CA 1
ATOM 719 C C . ASP A 1 87 ? -3.542 6.591 22.628 1.00 90.88 87 ASP A C 1
ATOM 721 O O . ASP A 1 87 ? -2.944 7.471 23.237 1.00 90.88 87 ASP A O 1
ATOM 725 N N . GLN A 1 88 ? -2.932 5.435 22.339 1.00 87.12 88 GLN A N 1
ATOM 726 C CA . GLN A 1 88 ? -1.606 5.067 22.869 1.00 87.12 88 GLN A CA 1
ATOM 727 C C . GLN A 1 88 ? -0.437 5.321 21.908 1.00 87.12 88 GLN A C 1
ATOM 729 O O . GLN A 1 88 ? 0.655 5.665 22.350 1.00 87.12 88 GLN A O 1
ATOM 734 N N . GLN A 1 89 ? -0.628 5.111 20.603 1.00 86.50 89 GLN A N 1
ATOM 735 C CA . GLN A 1 89 ? 0.446 5.131 19.597 1.00 86.50 89 GLN A CA 1
ATOM 736 C C . GLN A 1 89 ? 0.031 5.923 18.349 1.00 86.50 89 GLN A C 1
ATOM 738 O O . GLN A 1 89 ? -1.172 6.102 18.118 1.00 86.50 89 GLN A O 1
ATOM 743 N N . PRO A 1 90 ? 0.981 6.380 17.509 1.00 84.00 90 PRO A N 1
ATOM 744 C CA . PRO A 1 90 ? 0.668 6.964 16.210 1.00 84.00 90 PRO A CA 1
ATOM 745 C C . PRO A 1 90 ? -0.193 6.031 15.355 1.00 84.00 90 PRO A C 1
ATOM 747 O O . PRO A 1 90 ? -0.020 4.811 15.332 1.00 84.00 90 PRO A O 1
ATOM 750 N N . LYS A 1 91 ? -1.138 6.612 14.614 1.00 83.00 91 LYS A N 1
ATOM 751 C CA . LYS A 1 91 ? -2.037 5.859 13.733 1.00 83.00 91 LYS A CA 1
ATOM 752 C C . LYS A 1 91 ? -1.294 5.436 12.456 1.00 83.00 91 LYS A C 1
ATOM 754 O O . LYS A 1 91 ? -1.353 6.141 11.444 1.00 83.00 91 LYS A O 1
ATOM 759 N N . THR A 1 92 ? -0.646 4.274 12.509 1.00 86.69 92 THR A N 1
ATOM 760 C CA . THR A 1 92 ? -0.062 3.556 11.360 1.00 86.69 92 THR A CA 1
ATOM 761 C C . THR A 1 92 ? -1.004 2.438 10.893 1.00 86.69 92 THR A C 1
ATOM 763 O O . THR A 1 92 ? -1.903 2.029 11.633 1.00 86.69 92 THR A O 1
ATOM 766 N N . VAL A 1 93 ? -0.842 1.931 9.663 1.00 87.88 93 VAL A N 1
ATOM 767 C CA . VAL A 1 93 ? -1.688 0.822 9.170 1.00 87.88 93 VAL A CA 1
ATOM 768 C C . VAL A 1 93 ? -1.478 -0.423 10.026 1.00 87.88 93 VAL A C 1
ATOM 770 O O . VAL A 1 93 ? -2.441 -1.041 10.477 1.00 87.88 93 VAL A O 1
ATOM 773 N N . ARG A 1 94 ? -0.209 -0.742 10.293 1.00 87.25 94 ARG A N 1
ATOM 774 C CA . ARG A 1 94 ? 0.203 -1.859 11.141 1.00 87.25 94 ARG A CA 1
ATOM 775 C C . ARG A 1 94 ? -0.399 -1.757 12.540 1.00 87.25 94 ARG A C 1
ATOM 777 O O . ARG A 1 94 ? -0.947 -2.742 13.028 1.00 87.25 94 ARG A O 1
ATOM 784 N N . HIS A 1 95 ? -0.379 -0.566 13.137 1.00 90.50 95 HIS A N 1
ATOM 785 C CA . HIS A 1 95 ? -0.969 -0.361 14.449 1.00 90.50 95 HIS A CA 1
ATOM 786 C C . HIS A 1 95 ? -2.475 -0.627 14.432 1.00 90.50 95 HIS A C 1
ATOM 788 O O . HIS A 1 95 ? -2.950 -1.461 15.192 1.00 90.50 95 HIS A O 1
ATOM 794 N N . ILE A 1 96 ? -3.230 0.011 13.531 1.00 90.56 96 ILE A N 1
ATOM 795 C CA . ILE A 1 96 ? -4.692 -0.162 13.468 1.00 90.56 96 ILE A CA 1
ATOM 796 C C . ILE A 1 96 ? -5.078 -1.618 13.199 1.00 90.56 96 ILE A C 1
ATOM 798 O O . ILE A 1 96 ? -6.070 -2.080 13.747 1.00 90.56 96 ILE A O 1
ATOM 802 N N . MET A 1 97 ? -4.337 -2.326 12.345 1.00 89.12 97 MET A N 1
ATOM 803 C CA . MET A 1 97 ? -4.709 -3.682 11.946 1.00 89.12 97 MET A CA 1
ATOM 804 C C . MET A 1 97 ? -4.254 -4.759 12.926 1.00 89.12 97 MET A C 1
ATOM 806 O O . MET A 1 97 ? -4.959 -5.749 13.061 1.00 89.12 97 MET A O 1
ATOM 810 N N . LEU A 1 98 ? -3.088 -4.615 13.564 1.00 90.31 98 LEU A N 1
ATOM 811 C CA . LEU A 1 98 ? -2.430 -5.732 14.255 1.00 90.31 98 LEU A CA 1
ATOM 812 C C . LEU A 1 98 ? -2.031 -5.426 15.701 1.00 90.31 98 LEU A C 1
ATOM 814 O O . LEU A 1 98 ? -2.054 -6.325 16.535 1.00 90.31 98 LEU A O 1
ATOM 818 N N . GLU A 1 99 ? -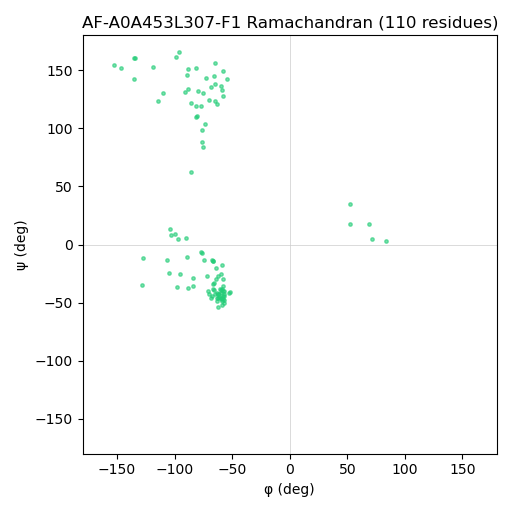1.635 -4.192 16.013 1.00 92.75 99 GLU A N 1
ATOM 819 C CA . GLU A 1 99 ? -1.001 -3.883 17.308 1.00 92.75 99 GLU A CA 1
ATOM 820 C C . GLU A 1 99 ? -1.933 -3.150 18.273 1.00 92.75 99 GLU A C 1
ATOM 822 O O . GLU A 1 99 ? -1.751 -3.231 19.486 1.00 92.75 99 GLU A O 1
ATOM 827 N N . CYS A 1 100 ? -2.937 -2.446 17.748 1.00 94.88 100 CYS A N 1
ATOM 828 C CA . CYS A 1 100 ? -3.930 -1.728 18.529 1.00 94.88 100 CYS A CA 1
ATOM 829 C C . CYS A 1 100 ? -4.641 -2.712 19.470 1.00 94.88 100 CYS A C 1
ATOM 831 O O . CYS A 1 100 ? -5.169 -3.716 18.986 1.00 94.88 100 CYS A O 1
ATOM 833 N N . PRO A 1 101 ? -4.708 -2.433 20.785 1.00 95.00 101 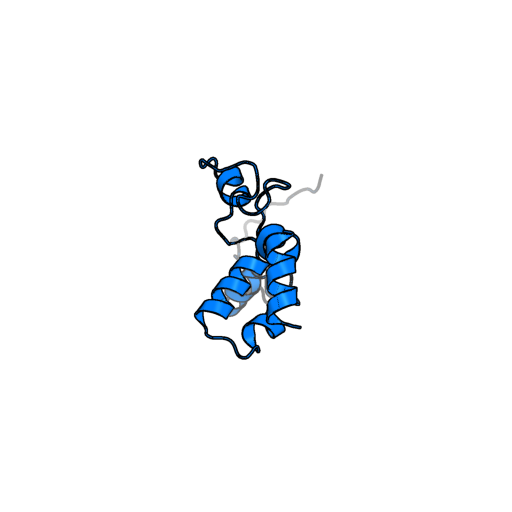PRO A N 1
ATOM 834 C CA . PRO A 1 101 ? -5.380 -3.309 21.743 1.00 95.00 101 PRO A CA 1
ATOM 835 C C . PRO A 1 101 ? -6.813 -3.652 21.329 1.00 95.00 101 PRO A C 1
ATOM 837 O O . PRO A 1 101 ? -7.200 -4.815 21.372 1.00 95.00 101 PRO A O 1
ATOM 840 N N . LEU A 1 102 ? -7.557 -2.660 20.827 1.00 94.06 102 LEU A N 1
ATOM 841 C CA . LEU A 1 102 ? -8.931 -2.851 20.367 1.00 94.06 102 LEU A CA 1
ATOM 842 C C . LEU A 1 102 ? -9.009 -3.742 19.116 1.00 94.06 102 LEU A C 1
ATOM 844 O O . LEU A 1 102 ? -9.893 -4.587 19.000 1.00 94.06 102 LEU A O 1
ATOM 848 N N . ALA A 1 103 ? -8.056 -3.597 18.191 1.00 93.75 103 ALA A N 1
ATOM 849 C CA . ALA A 1 103 ? -7.984 -4.453 17.009 1.00 93.75 103 ALA A CA 1
ATOM 850 C C . ALA A 1 103 ? -7.623 -5.892 17.386 1.00 93.75 103 ALA A C 1
ATOM 852 O O . ALA A 1 103 ? -8.260 -6.829 16.919 1.00 93.75 103 ALA A O 1
ATOM 853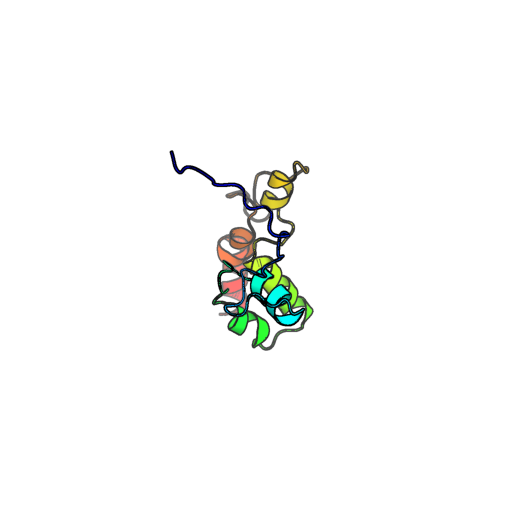 N N . ARG A 1 104 ? -6.644 -6.072 18.280 1.00 94.19 104 ARG A N 1
ATOM 854 C CA . ARG A 1 104 ? -6.265 -7.387 18.812 1.00 94.19 104 ARG A CA 1
ATOM 855 C C . ARG A 1 104 ? -7.441 -8.068 19.494 1.00 94.19 104 ARG A C 1
ATOM 857 O O . ARG A 1 104 ? -7.683 -9.235 19.217 1.00 94.19 104 ARG A O 1
ATOM 864 N N . GLN A 1 105 ? -8.179 -7.345 20.334 1.00 95.00 105 GLN A N 1
ATOM 865 C CA . GLN A 1 105 ? -9.392 -7.859 20.962 1.00 95.00 105 GLN A CA 1
ATOM 866 C C . GLN A 1 105 ? -10.410 -8.315 19.910 1.00 95.00 105 GLN A C 1
ATOM 868 O O . GLN A 1 105 ? -10.870 -9.448 19.970 1.00 95.00 105 GLN A O 1
ATOM 873 N N . THR A 1 106 ? -10.672 -7.487 18.895 1.00 94.19 106 THR A N 1
ATOM 874 C CA . THR A 1 106 ? -11.589 -7.840 17.798 1.00 94.19 106 THR A CA 1
ATOM 875 C C . THR A 1 106 ? -11.150 -9.123 17.083 1.00 94.19 106 THR A C 1
ATOM 877 O O . THR A 1 106 ? -11.973 -9.990 16.798 1.00 94.19 106 THR A O 1
ATOM 880 N N . TRP A 1 107 ? -9.851 -9.286 16.807 1.00 93.75 107 TRP A N 1
ATOM 881 C CA . TRP A 1 107 ? -9.323 -10.515 16.207 1.00 93.75 107 TRP A CA 1
ATOM 882 C C . TRP A 1 107 ? -9.482 -11.725 17.116 1.00 93.75 107 TRP A C 1
ATOM 884 O O . TRP A 1 107 ? -9.869 -12.785 16.640 1.00 93.75 107 TRP A O 1
ATOM 894 N N . HIS A 1 108 ? -9.204 -11.572 18.410 1.00 95.06 108 HIS A N 1
ATOM 895 C CA . HIS A 1 108 ? -9.402 -12.646 19.375 1.00 95.06 108 HIS A CA 1
ATOM 896 C C . HIS A 1 108 ? -10.870 -13.071 19.447 1.00 95.06 108 HIS A C 1
ATOM 898 O O . HIS A 1 108 ? -11.133 -14.260 19.441 1.00 95.06 108 HIS A O 1
ATOM 904 N N . GLU A 1 109 ? -11.819 -12.137 19.444 1.00 95.50 109 GLU A N 1
ATOM 905 C CA . GLU A 1 109 ? -13.254 -12.447 19.511 1.00 95.50 109 GLU A CA 1
ATOM 906 C C . GLU A 1 109 ? -13.818 -13.053 18.218 1.00 95.50 109 GLU A C 1
ATOM 908 O O . GLU A 1 109 ? -14.815 -13.765 18.259 1.00 95.50 109 GLU A O 1
ATOM 913 N N . THR A 1 110 ? -13.216 -12.758 17.063 1.00 92.75 110 THR A N 1
ATOM 914 C CA . THR A 1 110 ? -13.709 -13.231 15.755 1.00 92.75 110 THR A CA 1
ATOM 915 C C . THR A 1 110 ? -13.040 -14.510 15.263 1.00 92.75 110 THR A C 1
ATOM 917 O O . THR A 1 110 ? -13.618 -15.204 14.428 1.00 92.75 110 THR A O 1
ATOM 920 N N . LEU A 1 111 ? -11.814 -14.792 15.714 1.00 88.31 111 LEU A N 1
ATOM 921 C CA . LEU A 1 111 ? -11.026 -15.955 15.295 1.00 88.31 111 LEU A CA 1
ATOM 922 C C . LEU A 1 111 ? -10.938 -17.058 16.361 1.00 88.31 111 LEU A C 1
ATOM 924 O O . LEU A 1 111 ? -10.463 -18.143 16.023 1.00 88.31 111 LEU A O 1
ATOM 928 N N . ALA A 1 112 ? -11.322 -16.778 17.612 1.00 68.81 112 ALA A N 1
ATOM 929 C CA . ALA A 1 112 ? -11.494 -17.800 18.650 1.00 68.81 112 ALA A CA 1
ATOM 930 C C . ALA A 1 112 ? -12.844 -18.509 18.496 1.00 68.81 112 ALA A C 1
ATOM 932 O O . ALA A 1 112 ? -12.871 -19.731 18.763 1.00 68.81 112 ALA A O 1
#

InterPro domains:
  IPR026960 Reverse transcriptase zinc-binding domain [PF13966] (23-107)

Organism: Aegilops tauschii subsp. strangulata (NCBI:txid200361)